Protein AF-A0A7W1KUS0-F1 (afdb_monomer)

Foldseek 3Di:
DDDWDDDQFWIWDWDWDADDVVRDIDIDIDTGGQVVVVVPDVDRPHD

Sequence (47 aa):
LRGVRYWPDGATTHSIVMRSRSGTVRWVEAEHRFEKLEMFSPIAYRP

Radius of gyration: 13.91 Å; Cα contacts (8 Å, |Δi|>4): 63; chains: 1; bounding box: 32×18×35 Å

Mean predicted aligned error: 3.22 Å

Structure (mmCIF, N/CA/C/O backbone):
data_AF-A0A7W1KUS0-F1
#
_entry.id   AF-A0A7W1KUS0-F1
#
loop_
_atom_site.group_PDB
_atom_site.id
_atom_site.type_symbol
_atom_site.label_atom_id
_atom_site.label_alt_id
_atom_site.label_comp_id
_atom_site.label_asym_id
_atom_site.label_entity_id
_atom_site.label_seq_id
_atom_site.pdbx_PDB_ins_code
_atom_site.Cartn_x
_atom_site.Cartn_y
_atom_site.Cartn_z
_atom_site.occupancy
_atom_site.B_iso_or_equiv
_atom_site.auth_seq_id
_atom_site.auth_comp_id
_atom_site.auth_asym_id
_atom_site.auth_atom_id
_atom_site.pdbx_PDB_model_num
ATOM 1 N N . LEU A 1 1 ? 1.892 9.237 7.014 1.00 83.31 1 LEU A N 1
ATOM 2 C CA . LEU A 1 1 ? 2.081 7.922 6.353 1.00 83.31 1 LEU A CA 1
ATOM 3 C C . LEU A 1 1 ? 3.355 7.979 5.528 1.00 83.31 1 LEU A C 1
ATOM 5 O O . LEU A 1 1 ? 3.682 9.054 5.038 1.00 83.31 1 LEU A O 1
ATOM 9 N N . ARG A 1 2 ? 4.083 6.866 5.400 1.00 92.62 2 ARG A N 1
ATOM 10 C CA . ARG A 1 2 ? 5.207 6.783 4.456 1.00 92.62 2 ARG A CA 1
ATOM 11 C C . ARG A 1 2 ? 4.644 6.870 3.029 1.00 92.62 2 ARG A C 1
ATOM 13 O O . ARG A 1 2 ? 3.613 6.259 2.755 1.00 92.62 2 ARG A O 1
ATOM 20 N N . GLY A 1 3 ? 5.288 7.655 2.166 1.00 95.94 3 GLY A N 1
ATOM 21 C CA . GLY A 1 3 ? 4.908 7.768 0.755 1.00 95.94 3 GLY A CA 1
ATOM 22 C C . GLY A 1 3 ? 5.146 6.471 -0.022 1.00 95.94 3 GLY A C 1
ATOM 23 O O . GLY A 1 3 ? 5.659 5.496 0.531 1.00 95.94 3 GLY A O 1
ATOM 24 N N . VAL A 1 4 ? 4.789 6.479 -1.307 1.00 97.12 4 VAL A N 1
ATOM 25 C CA . VAL A 1 4 ? 5.088 5.364 -2.216 1.00 97.12 4 VAL A CA 1
ATOM 26 C C . VAL A 1 4 ? 6.600 5.226 -2.359 1.00 97.12 4 VAL A C 1
ATOM 28 O O . VAL A 1 4 ? 7.299 6.219 -2.561 1.00 97.12 4 VAL A O 1
ATOM 31 N N . ARG A 1 5 ? 7.107 4.001 -2.246 1.00 96.25 5 ARG A N 1
ATOM 32 C CA . ARG A 1 5 ? 8.524 3.687 -2.457 1.00 96.25 5 ARG A CA 1
ATOM 33 C C . ARG A 1 5 ? 8.635 2.675 -3.576 1.00 96.25 5 ARG A C 1
ATOM 35 O O . ARG A 1 5 ? 8.080 1.595 -3.438 1.00 96.25 5 ARG A O 1
ATOM 42 N N . TYR A 1 6 ? 9.335 3.034 -4.642 1.00 95.31 6 TYR A N 1
ATOM 43 C CA . TYR A 1 6 ? 9.609 2.146 -5.766 1.00 95.31 6 TYR A CA 1
ATOM 44 C C . TYR A 1 6 ? 10.918 1.380 -5.547 1.00 95.31 6 TYR A C 1
ATOM 46 O O . TYR A 1 6 ? 11.855 1.897 -4.938 1.00 95.31 6 TYR A O 1
ATOM 54 N N . TRP A 1 7 ? 10.979 0.163 -6.071 1.00 94.56 7 TRP A N 1
ATOM 55 C CA . TRP A 1 7 ? 12.186 -0.648 -6.266 1.00 94.56 7 TRP A CA 1
ATOM 56 C C . TRP A 1 7 ? 12.099 -1.310 -7.652 1.00 94.56 7 TRP A C 1
ATOM 58 O O . TRP A 1 7 ? 11.051 -1.200 -8.288 1.00 94.56 7 TRP A O 1
ATOM 68 N N . PRO A 1 8 ? 13.159 -1.979 -8.150 1.00 93.25 8 PRO A N 1
ATOM 69 C CA . PRO A 1 8 ? 13.229 -2.405 -9.553 1.00 93.25 8 PRO A CA 1
ATOM 70 C C . PRO A 1 8 ? 11.997 -3.155 -10.084 1.00 93.25 8 PRO A C 1
ATOM 72 O O . PRO A 1 8 ? 11.585 -2.921 -11.214 1.00 93.25 8 PRO A O 1
ATOM 75 N N . ASP A 1 9 ? 11.362 -3.986 -9.255 1.00 93.94 9 ASP A N 1
ATOM 76 C CA . ASP A 1 9 ? 10.230 -4.832 -9.658 1.00 93.94 9 ASP A CA 1
ATOM 77 C C . ASP A 1 9 ? 8.922 -4.548 -8.899 1.00 93.94 9 ASP A C 1
ATOM 79 O O . ASP A 1 9 ? 8.010 -5.386 -8.870 1.00 93.94 9 ASP A O 1
ATOM 83 N N . GLY A 1 10 ? 8.805 -3.388 -8.249 1.00 96.12 10 GLY A N 1
ATOM 84 C CA . GLY A 1 10 ? 7.595 -3.094 -7.491 1.00 96.12 10 GLY A CA 1
ATOM 85 C C . GLY A 1 10 ? 7.548 -1.772 -6.743 1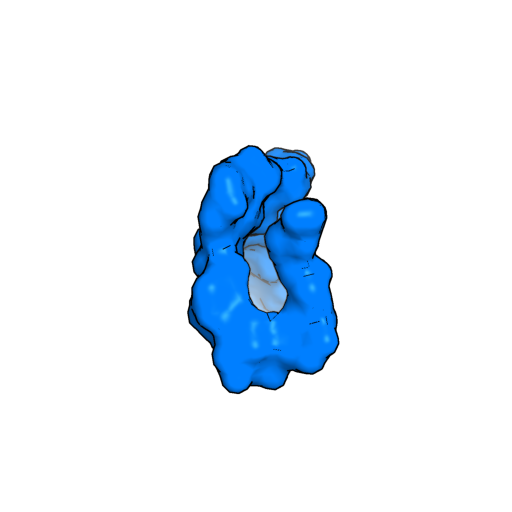.00 96.12 10 GLY A C 1
ATOM 86 O O . GLY A 1 10 ? 8.390 -0.887 -6.898 1.00 96.12 10 GLY A O 1
ATOM 87 N N . ALA A 1 11 ? 6.520 -1.651 -5.904 1.00 97.25 11 ALA A N 1
ATOM 88 C CA . ALA A 1 11 ? 6.326 -0.507 -5.024 1.00 97.25 11 ALA A CA 1
ATOM 89 C C . ALA A 1 11 ? 5.692 -0.890 -3.677 1.00 97.25 11 ALA A C 1
ATOM 91 O O . ALA A 1 11 ? 4.879 -1.811 -3.612 1.00 97.25 11 ALA A O 1
ATOM 92 N N . THR A 1 12 ? 6.018 -0.164 -2.599 1.00 97.62 12 THR A N 1
ATOM 93 C CA . THR A 1 12 ? 5.361 -0.283 -1.283 1.00 97.62 12 THR A CA 1
ATOM 94 C C . THR A 1 12 ? 4.493 0.939 -1.091 1.00 97.62 12 THR A C 1
ATOM 96 O O . THR A 1 12 ? 4.941 2.075 -1.276 1.00 97.62 12 THR A O 1
ATOM 99 N N . THR A 1 13 ? 3.270 0.713 -0.628 1.00 98.19 13 THR A N 1
ATOM 100 C CA . THR A 1 13 ? 2.378 1.770 -0.150 1.00 98.19 13 THR A CA 1
ATOM 101 C C . THR A 1 13 ? 2.059 1.577 1.322 1.00 98.19 13 THR A C 1
ATOM 103 O O . THR A 1 13 ? 1.888 0.443 1.771 1.00 98.19 13 THR A O 1
ATOM 106 N N . HIS A 1 14 ? 1.891 2.680 2.054 1.00 98.38 14 HIS A N 1
ATOM 107 C CA . HIS A 1 14 ? 1.366 2.648 3.417 1.00 98.38 14 HIS A CA 1
ATOM 108 C C . HIS A 1 14 ? 0.073 3.446 3.493 1.00 98.38 14 HIS A C 1
ATOM 110 O O . HIS A 1 14 ? 0.037 4.637 3.179 1.00 98.38 14 HIS A O 1
ATOM 116 N N . SER A 1 15 ? -0.977 2.792 3.965 1.00 97.81 15 SER A N 1
ATOM 117 C CA . SER A 1 15 ? -2.318 3.351 4.069 1.00 97.81 15 SER A CA 1
ATOM 118 C C . SER A 1 15 ? -2.858 3.192 5.484 1.00 97.81 15 SER A C 1
ATOM 120 O O . SER A 1 15 ? -2.432 2.321 6.244 1.00 97.81 15 SER A O 1
ATOM 122 N N . ILE A 1 16 ? -3.821 4.039 5.835 1.00 97.75 16 ILE A N 1
ATOM 123 C CA . ILE A 1 16 ? -4.631 3.887 7.040 1.00 97.75 16 ILE A CA 1
ATOM 124 C C . ILE A 1 16 ? -6.081 3.667 6.616 1.00 97.75 16 ILE A C 1
ATOM 126 O O . ILE A 1 16 ? -6.600 4.392 5.770 1.00 97.75 16 ILE A O 1
ATOM 130 N N . VAL A 1 17 ? -6.730 2.656 7.187 1.00 97.94 17 VAL A N 1
ATOM 131 C CA . VAL A 1 17 ? -8.147 2.358 6.962 1.00 97.94 17 VAL A CA 1
ATOM 132 C C . VAL A 1 17 ? -8.860 2.377 8.304 1.00 97.94 17 VAL A C 1
ATOM 134 O O . VAL A 1 17 ? -8.401 1.765 9.269 1.00 97.94 17 VAL A O 1
ATOM 137 N N . MET A 1 18 ? -9.988 3.080 8.368 1.00 98.50 18 MET A N 1
ATOM 138 C CA . MET A 1 18 ? -10.780 3.237 9.586 1.00 98.50 18 MET A CA 1
ATOM 139 C C . MET A 1 18 ? -12.249 2.948 9.311 1.00 98.50 18 MET A C 1
ATOM 141 O O . MET A 1 18 ? -12.744 3.188 8.210 1.00 98.50 18 MET A O 1
ATOM 145 N N . ARG A 1 19 ? -12.959 2.442 10.321 1.00 98.25 19 ARG A N 1
ATOM 146 C CA . ARG A 1 19 ? -14.387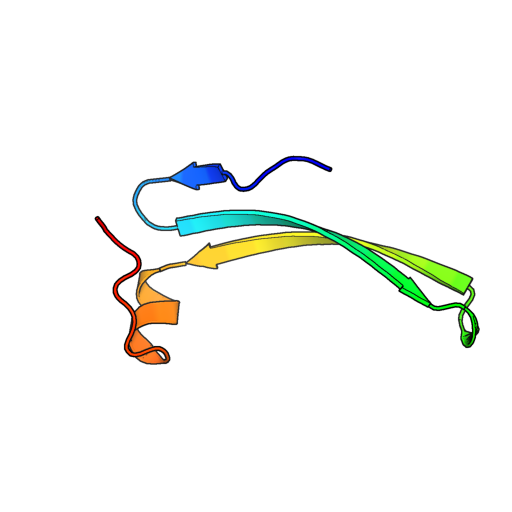 2.138 10.206 1.00 98.25 19 ARG A CA 1
ATOM 147 C C . ARG A 1 19 ? -15.134 2.480 11.488 1.00 98.25 19 ARG A C 1
ATOM 149 O O . ARG A 1 19 ? -14.924 1.830 12.506 1.00 98.25 19 ARG A O 1
ATOM 156 N N . SER A 1 20 ? -16.068 3.431 11.408 1.00 98.25 20 SER A N 1
ATOM 157 C CA . 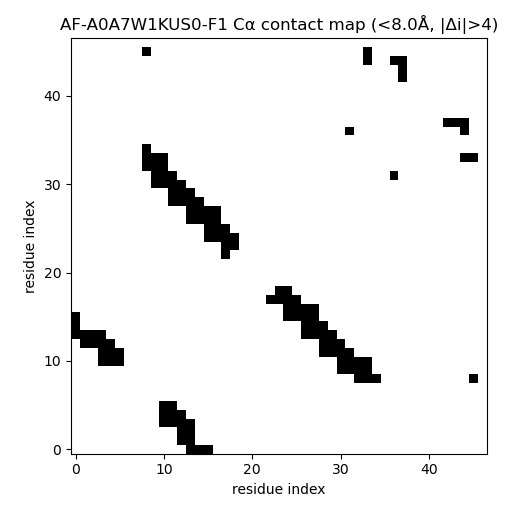SER A 1 20 ? -16.836 3.927 12.563 1.00 98.25 20 SER A CA 1
ATOM 158 C C . SER A 1 20 ? -17.635 2.824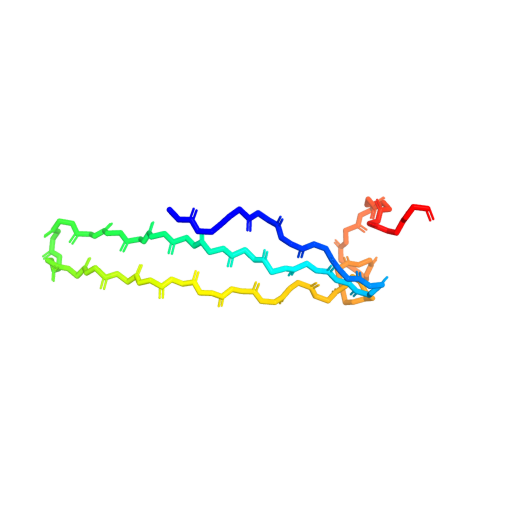 13.259 1.00 98.25 20 SER A C 1
ATOM 160 O O . SER A 1 20 ? -17.459 2.597 14.449 1.00 98.25 20 SER A O 1
ATOM 162 N N . ARG A 1 21 ? -18.445 2.066 12.505 1.00 98.19 21 ARG A N 1
ATOM 163 C CA . ARG A 1 21 ? -19.318 1.015 13.062 1.00 98.19 21 ARG A CA 1
ATOM 164 C C . ARG A 1 21 ? -18.557 -0.055 13.850 1.00 98.19 21 ARG A C 1
ATOM 166 O O . ARG A 1 21 ? -19.128 -0.629 14.764 1.00 98.19 21 ARG A O 1
ATOM 173 N N . SER A 1 22 ? -17.321 -0.380 13.468 1.00 97.94 22 SER A N 1
ATOM 174 C CA . SER A 1 22 ? -16.517 -1.382 14.189 1.00 97.94 22 SER A CA 1
ATOM 175 C C . SER A 1 22 ? -15.449 -0.778 15.099 1.00 97.94 22 SER A C 1
ATOM 177 O O . SER A 1 22 ? -14.717 -1.536 15.724 1.00 97.94 22 SER A O 1
ATOM 179 N N . GLY A 1 23 ? -15.293 0.550 15.128 1.00 97.88 23 GLY A N 1
ATOM 180 C CA . GLY A 1 23 ? -14.224 1.237 15.862 1.00 97.88 23 GLY A CA 1
ATOM 181 C C . GLY A 1 23 ? -12.800 0.838 15.451 1.00 97.88 23 GLY A C 1
ATOM 182 O O . GLY A 1 23 ? -11.850 1.117 16.172 1.00 97.88 23 GLY A O 1
ATOM 183 N N . THR A 1 24 ? -12.626 0.143 14.323 1.00 98.38 24 THR A N 1
ATOM 184 C CA . THR A 1 24 ? -11.341 -0.471 13.962 1.00 98.38 24 THR A CA 1
ATOM 185 C C . THR A 1 24 ? -10.468 0.510 13.193 1.00 98.38 24 THR A C 1
ATOM 187 O O . THR A 1 24 ? -10.938 1.147 12.247 1.00 98.38 24 THR A O 1
ATOM 190 N N . VAL A 1 25 ? -9.182 0.548 13.543 1.00 98.19 25 VAL A N 1
ATOM 191 C CA . VAL A 1 25 ? -8.125 1.246 12.804 1.00 98.19 25 VAL A CA 1
ATOM 192 C C . VAL A 1 25 ? -7.112 0.216 12.323 1.00 98.19 25 VAL A C 1
ATOM 194 O O . VAL A 1 25 ? -6.673 -0.634 13.097 1.00 98.19 25 VAL A O 1
ATOM 197 N N . ARG A 1 26 ? -6.753 0.268 11.040 1.00 98.19 26 ARG A N 1
ATOM 198 C CA . ARG A 1 26 ? -5.750 -0.614 10.439 1.00 98.19 26 ARG A CA 1
ATOM 199 C C . ARG A 1 26 ? -4.713 0.202 9.691 1.00 98.19 26 ARG A C 1
ATOM 201 O O . ARG A 1 26 ? -5.052 0.984 8.806 1.00 98.19 26 ARG A O 1
ATOM 208 N N . TRP A 1 27 ? -3.455 -0.043 10.023 1.00 98.19 27 TRP A N 1
ATOM 209 C CA . TRP A 1 27 ? -2.319 0.345 9.201 1.00 98.19 27 TRP A CA 1
ATOM 210 C C . TRP A 1 27 ? -2.077 -0.775 8.199 1.00 98.19 27 TRP A C 1
ATOM 212 O O . TRP A 1 27 ? -1.962 -1.935 8.589 1.00 98.19 27 TRP A O 1
ATOM 222 N N . VAL A 1 28 ? -2.059 -0.435 6.916 1.00 97.75 28 VAL A N 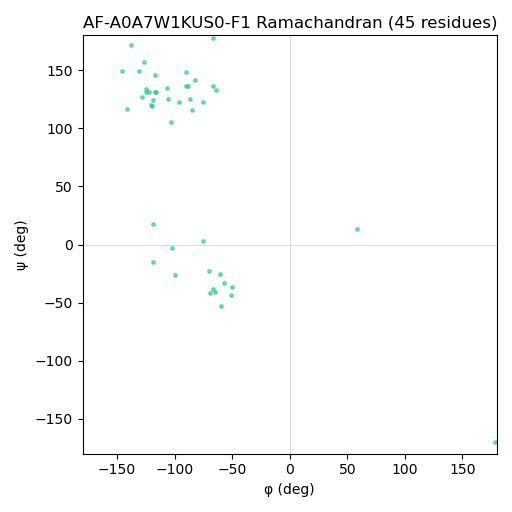1
ATOM 223 C CA . VAL A 1 28 ? -1.912 -1.401 5.829 1.00 97.75 28 VAL A CA 1
ATOM 224 C C . VAL A 1 28 ? -0.657 -1.057 5.052 1.00 97.75 28 VAL A C 1
ATOM 226 O O . VAL A 1 28 ? -0.541 0.032 4.494 1.00 97.75 28 VAL A O 1
ATOM 229 N N . GLU A 1 29 ? 0.275 -1.997 5.031 1.00 98.00 29 GLU A N 1
ATOM 230 C CA . GLU A 1 29 ? 1.457 -1.973 4.183 1.00 98.00 29 GLU A CA 1
ATOM 231 C C . GLU A 1 29 ? 1.244 -2.987 3.064 1.00 98.00 29 GLU A C 1
ATOM 233 O O . GLU A 1 29 ? 0.901 -4.138 3.335 1.00 98.00 29 GLU A O 1
ATOM 238 N N . ALA A 1 30 ? 1.366 -2.543 1.816 1.00 97.81 30 ALA A N 1
ATOM 239 C CA . ALA A 1 30 ? 1.145 -3.392 0.654 1.00 97.81 30 ALA A CA 1
ATOM 240 C C . ALA A 1 30 ? 2.364 -3.363 -0.259 1.00 97.81 30 ALA A C 1
ATOM 242 O O . ALA A 1 30 ? 2.853 -2.283 -0.594 1.00 97.81 30 ALA A O 1
ATOM 243 N N . GLU A 1 31 ? 2.808 -4.551 -0.662 1.00 97.44 31 GLU A N 1
ATOM 244 C CA . GLU A 1 31 ? 3.811 -4.753 -1.701 1.00 97.44 31 GLU A CA 1
ATOM 245 C C . GLU A 1 31 ? 3.123 -5.027 -3.036 1.00 97.44 31 GLU A C 1
ATOM 247 O O . GLU A 1 31 ? 2.352 -5.979 -3.190 1.00 97.44 31 GLU A O 1
ATOM 252 N N . HIS A 1 32 ? 3.437 -4.195 -4.018 1.00 96.00 32 HIS A N 1
ATOM 253 C CA . HIS A 1 32 ? 2.910 -4.275 -5.369 1.00 96.00 32 HIS A CA 1
ATOM 254 C C . HIS A 1 32 ? 3.989 -4.8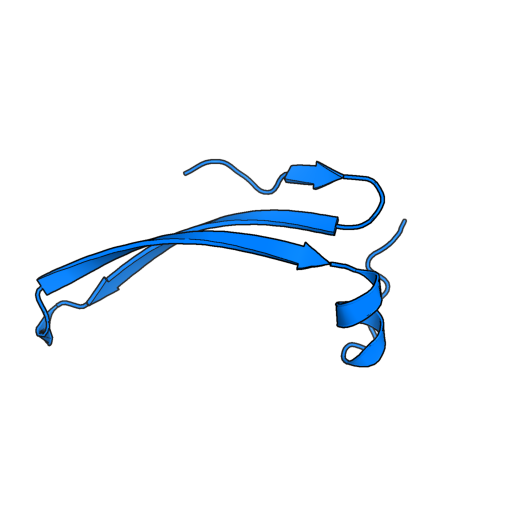67 -6.268 1.00 96.00 32 HIS A C 1
ATOM 256 O O . HIS A 1 32 ? 4.959 -4.187 -6.587 1.00 96.00 32 HIS A O 1
ATOM 262 N N . ARG A 1 33 ? 3.841 -6.139 -6.657 1.00 95.56 33 ARG A N 1
ATOM 263 C CA . ARG A 1 33 ? 4.746 -6.805 -7.611 1.00 95.56 33 ARG A CA 1
ATOM 264 C C . ARG A 1 33 ? 4.303 -6.493 -9.036 1.00 95.56 33 ARG A C 1
ATOM 266 O O . ARG A 1 33 ? 3.212 -6.910 -9.426 1.00 95.56 33 ARG A O 1
ATOM 273 N N . PHE A 1 34 ? 5.132 -5.790 -9.802 1.00 95.00 34 PHE A N 1
ATOM 274 C CA . PHE A 1 34 ? 4.753 -5.312 -11.137 1.00 95.00 34 PHE A CA 1
ATOM 275 C C . PHE A 1 34 ? 4.514 -6.444 -12.125 1.00 95.00 34 PHE A C 1
ATOM 277 O O . PHE A 1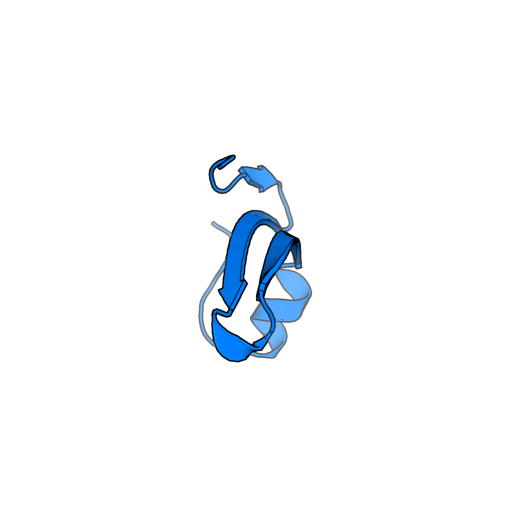 34 ? 3.489 -6.426 -12.794 1.00 95.00 34 PHE A O 1
ATOM 284 N N . GLU A 1 35 ? 5.348 -7.485 -12.106 1.00 93.88 35 GLU A N 1
ATOM 285 C CA . GLU A 1 35 ? 5.158 -8.678 -12.943 1.00 93.88 35 GLU A CA 1
ATOM 286 C C . GLU A 1 35 ? 3.741 -9.256 -12.809 1.00 93.88 35 GLU A C 1
ATOM 288 O O . GLU A 1 35 ? 3.085 -9.572 -13.795 1.00 93.88 35 GLU A O 1
ATOM 293 N N . 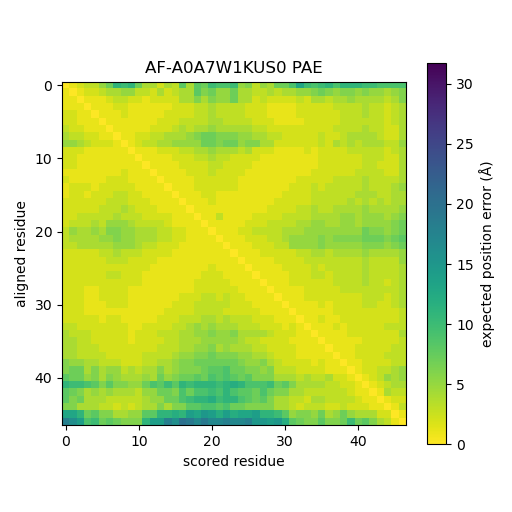LYS A 1 36 ? 3.223 -9.337 -11.577 1.00 94.44 36 LYS A N 1
ATOM 294 C CA . LYS A 1 36 ? 1.861 -9.817 -11.338 1.00 94.44 36 LYS A CA 1
ATOM 295 C C . LYS A 1 36 ? 0.817 -8.823 -11.844 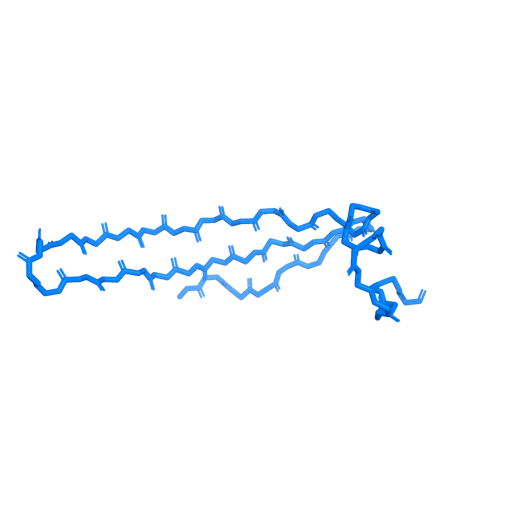1.00 94.44 36 LYS A C 1
ATOM 297 O O . LYS A 1 36 ? -0.200 -9.247 -12.374 1.00 94.44 36 LYS A O 1
ATOM 302 N N . LEU A 1 37 ? 1.018 -7.524 -11.633 1.00 94.25 37 LEU A N 1
ATOM 303 C CA . LEU A 1 37 ? 0.055 -6.499 -12.046 1.00 94.25 37 LEU A CA 1
ATOM 304 C C . LEU A 1 37 ? -0.063 -6.401 -13.570 1.00 94.25 37 LEU A C 1
ATOM 306 O O . LEU A 1 37 ? -1.177 -6.276 -14.069 1.00 94.25 37 LEU A O 1
ATOM 310 N N . GLU A 1 38 ? 1.046 -6.535 -14.294 1.00 93.38 38 GLU A N 1
ATOM 311 C CA . GLU A 1 38 ? 1.097 -6.543 -15.763 1.00 93.38 38 GLU A CA 1
ATOM 312 C C . GLU A 1 38 ? 0.279 -7.698 -16.371 1.00 93.38 38 GLU A C 1
ATOM 314 O O . GLU A 1 38 ? -0.245 -7.568 -17.472 1.00 93.38 38 GLU A O 1
ATOM 319 N N . MET A 1 39 ? 0.073 -8.802 -15.640 1.00 93.69 39 MET A N 1
ATOM 320 C CA . MET A 1 39 ? -0.812 -9.892 -16.085 1.00 93.69 39 MET A CA 1
ATOM 321 C C . MET A 1 39 ? -2.303 -9.516 -16.070 1.00 93.69 39 MET A C 1
ATOM 323 O O . MET A 1 39 ? -3.102 -10.166 -16.742 1.00 93.69 39 MET A O 1
ATOM 327 N N . PHE A 1 40 ? -2.700 -8.513 -15.279 1.00 94.19 40 PHE A N 1
ATOM 328 C CA . PHE A 1 40 ? -4.108 -8.155 -15.053 1.00 94.19 40 PHE A CA 1
ATOM 329 C C . PHE A 1 40 ? -4.465 -6.733 -15.493 1.00 94.19 40 PHE A C 1
ATOM 331 O O . PHE A 1 40 ? -5.648 -6.405 -15.582 1.00 94.19 40 PHE A O 1
ATOM 338 N N . SER A 1 41 ? -3.474 -5.879 -15.733 1.00 93.44 41 SER A N 1
ATOM 339 C CA . SER A 1 41 ? -3.656 -4.467 -16.050 1.00 93.44 41 SER A CA 1
ATOM 340 C C . SER A 1 41 ? -2.953 -4.123 -17.363 1.00 93.44 41 SER A C 1
ATOM 342 O O . SER A 1 41 ? -1.791 -4.482 -17.532 1.00 93.44 41 SER A O 1
ATOM 344 N N . PRO A 1 42 ? -3.610 -3.386 -18.279 1.00 91.06 42 PRO A N 1
ATOM 345 C CA . PRO A 1 42 ? -3.026 -2.993 -19.564 1.00 91.06 42 PRO A CA 1
ATOM 346 C C . PRO A 1 42 ? -1.999 -1.850 -19.444 1.00 91.06 42 PRO A C 1
ATOM 348 O O . PRO A 1 42 ? -1.528 -1.337 -20.456 1.00 91.06 42 PRO A O 1
ATOM 351 N N . ILE A 1 43 ? -1.699 -1.396 -18.224 1.00 92.25 43 ILE A N 1
ATOM 352 C CA . ILE A 1 43 ? -0.792 -0.279 -17.952 1.00 92.25 43 ILE A CA 1
ATOM 353 C C . ILE A 1 43 ? 0.633 -0.813 -17.786 1.00 92.25 43 ILE A C 1
ATOM 355 O O . ILE A 1 43 ? 0.849 -1.796 -17.082 1.00 92.25 43 ILE A O 1
ATOM 359 N N . ALA A 1 44 ? 1.611 -0.129 -18.384 1.00 87.88 44 ALA A N 1
ATOM 360 C CA . ALA A 1 44 ? 3.024 -0.386 -18.125 1.00 87.88 44 ALA A CA 1
ATOM 361 C C . ALA A 1 44 ? 3.426 0.192 -16.757 1.00 87.88 44 ALA A C 1
ATOM 363 O O . ALA A 1 44 ? 3.244 1.385 -16.508 1.00 87.88 44 ALA A O 1
ATOM 364 N N . TYR A 1 45 ? 3.953 -0.655 -15.869 1.00 88.06 45 TYR A N 1
ATOM 365 C CA . TYR A 1 45 ? 4.385 -0.251 -14.523 1.00 88.06 45 TYR A CA 1
ATOM 366 C C . TYR A 1 45 ? 5.895 -0.033 -14.423 1.00 88.06 45 TYR A C 1
ATOM 368 O O . TYR A 1 45 ? 6.355 0.724 -13.567 1.00 88.06 45 TYR A O 1
ATOM 376 N N . ARG A 1 46 ? 6.661 -0.699 -15.289 1.00 83.31 46 ARG A N 1
ATOM 377 C CA . ARG A 1 46 ? 8.101 -0.494 -15.434 1.00 83.31 46 ARG A CA 1
ATOM 378 C C . ARG A 1 46 ? 8.381 0.724 -16.332 1.00 83.31 46 ARG A C 1
ATOM 380 O O . ARG A 1 46 ? 7.630 0.928 -17.288 1.00 83.31 46 ARG A O 1
ATOM 387 N N . PRO A 1 47 ? 9.406 1.534 -16.011 1.00 67.81 47 PRO A N 1
ATOM 388 C CA . PRO A 1 47 ? 9.863 2.620 -16.874 1.00 67.81 47 PRO A CA 1
ATOM 389 C C . PRO A 1 47 ? 10.520 2.109 -18.162 1.00 67.81 47 PRO A C 1
ATOM 391 O O . PRO A 1 47 ? 11.035 0.966 -18.159 1.00 67.81 47 PRO A O 1
#

pLDDT: mean 94.69, std 5.36, range [67.81, 98.5]

Secondary structure (DSSP, 8-state):
----EEETTEEEEEEEEEEGGGTEEEEEEEEEEHHHHHTT-SS----

Solvent-accessible surface area (backbone atoms only — not comparable to full-atom values): 3067 Å² total; per-residue (Å²): 122,62,68,80,44,79,53,100,63,32,36,38,43,48,48,78,49,75,40,79,96,75,71,46,76,42,82,46,78,46,81,44,52,38,76,66,46,52,77,78,39,98,61,82,81,71,133

Nearest PDB structures (foldseek):
  6zz4-assembly1_B  TM=7.504E-01  e=2.112E+00  Homo sapiens
  8p5d-assembly1_LM0  TM=4.856E-01  e=7.429E+00  Spraguea lophii 42_110
  6o7i-assembly1_E  TM=4.506E-01  e=8.425E+00  Thermococcus onnurineus NA1